Protein AF-A0A6I7R3W2-F1 (afdb_monomer_lite)

Structure (mmCIF, N/CA/C/O backbone):
data_AF-A0A6I7R3W2-F1
#
_entry.id   AF-A0A6I7R3W2-F1
#
loop_
_atom_site.group_PDB
_atom_site.id
_atom_site.type_symbol
_atom_site.label_atom_id
_atom_site.label_alt_id
_atom_site.label_comp_id
_atom_site.label_asym_id
_atom_site.label_entity_id
_atom_site.label_seq_id
_atom_site.pdbx_PDB_ins_code
_atom_site.Cartn_x
_atom_site.Cartn_y
_atom_site.Cartn_z
_atom_site.occupancy
_atom_site.B_iso_or_equiv
_atom_site.auth_seq_id
_atom_site.auth_comp_id
_atom_site.auth_asym_id
_atom_site.auth_atom_id
_atom_site.pdbx_PDB_model_num
ATOM 1 N N . LYS A 1 1 ? -16.904 1.662 0.506 1.00 57.66 1 LYS A N 1
ATOM 2 C CA . LYS A 1 1 ? -16.595 1.943 1.930 1.00 57.66 1 LYS A CA 1
ATOM 3 C C . LYS A 1 1 ? -15.091 1.801 2.093 1.00 57.66 1 LYS A C 1
ATOM 5 O O . LYS A 1 1 ? -14.605 0.721 1.804 1.00 57.66 1 LYS A O 1
ATOM 10 N N . VAL A 1 2 ? -14.379 2.868 2.454 1.00 73.31 2 VAL A N 1
ATOM 11 C CA . VAL A 1 2 ? -12.908 2.842 2.631 1.00 73.31 2 VAL A CA 1
ATOM 12 C C . VAL A 1 2 ? -12.508 2.634 4.096 1.00 73.31 2 VAL A C 1
ATOM 14 O O . VAL A 1 2 ? -11.419 2.153 4.373 1.00 73.31 2 VAL A O 1
ATOM 17 N N . LYS A 1 3 ? -13.407 2.935 5.044 1.00 86.19 3 LYS A N 1
ATOM 18 C CA . LYS A 1 3 ? -13.174 2.720 6.478 1.00 86.19 3 LYS A CA 1
ATOM 19 C C . LYS A 1 3 ? -13.416 1.260 6.888 1.00 86.19 3 LYS A C 1
ATOM 21 O O . LYS A 1 3 ? -14.326 0.637 6.328 1.00 86.19 3 LYS A O 1
ATOM 26 N N . PRO A 1 4 ? -12.696 0.753 7.905 1.00 89.81 4 PRO A N 1
ATOM 27 C CA . PRO A 1 4 ? -13.017 -0.522 8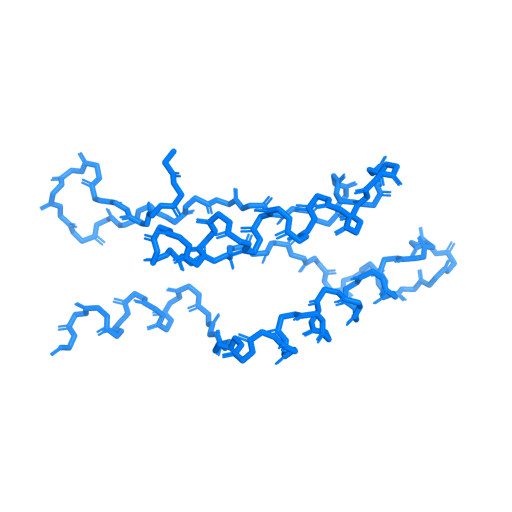.533 1.00 89.81 4 PRO A CA 1
ATOM 28 C C . PRO A 1 4 ? -14.434 -0.536 9.119 1.00 89.81 4 PRO A C 1
ATOM 30 O O . PRO A 1 4 ? -14.897 0.476 9.649 1.00 89.81 4 PRO A O 1
ATOM 33 N N . PHE A 1 5 ? -15.126 -1.673 9.052 1.00 91.31 5 PHE A N 1
ATOM 34 C CA . PHE A 1 5 ? -16.495 -1.805 9.565 1.00 91.31 5 PHE A CA 1
ATOM 35 C C . PHE A 1 5 ? -16.779 -3.206 10.117 1.00 91.31 5 PHE A C 1
ATOM 37 O O . PHE A 1 5 ? -16.152 -4.173 9.695 1.00 91.31 5 PHE A O 1
ATOM 44 N N . ALA A 1 6 ? -17.737 -3.310 11.042 1.00 92.81 6 ALA A N 1
ATOM 45 C CA . ALA A 1 6 ? -18.197 -4.573 11.621 1.00 92.81 6 ALA A CA 1
ATOM 46 C C . ALA A 1 6 ? -19.554 -4.952 10.998 1.00 92.81 6 ALA A C 1
ATOM 48 O O . ALA A 1 6 ? -20.563 -4.347 11.358 1.00 92.81 6 ALA A O 1
ATOM 49 N N . PRO A 1 7 ? -19.624 -5.885 10.030 1.00 94.19 7 PRO A N 1
ATOM 50 C CA . PRO A 1 7 ? -20.889 -6.237 9.382 1.00 94.19 7 PRO A CA 1
ATOM 51 C C . PRO A 1 7 ? -21.900 -6.893 10.333 1.00 94.19 7 PRO A C 1
ATOM 53 O O . PRO A 1 7 ? -23.098 -6.777 10.094 1.00 94.19 7 PRO A O 1
ATOM 56 N N . PHE A 1 8 ? -21.431 -7.545 11.400 1.00 94.88 8 PHE A N 1
ATOM 57 C CA . PHE A 1 8 ? -22.268 -8.247 12.379 1.00 94.88 8 PHE A CA 1
ATOM 58 C C . PHE A 1 8 ? -22.330 -7.539 13.740 1.00 94.88 8 PHE A C 1
ATOM 60 O O . PHE A 1 8 ? -22.909 -8.074 14.679 1.00 94.88 8 PHE A O 1
ATOM 67 N N . ASN A 1 9 ? -21.756 -6.332 13.847 1.00 89.69 9 ASN A N 1
ATOM 68 C CA . ASN A 1 9 ? -21.598 -5.595 15.108 1.00 89.69 9 ASN A CA 1
ATOM 69 C C . ASN A 1 9 ? -20.886 -6.398 16.217 1.00 89.69 9 ASN A C 1
ATOM 71 O O . ASN A 1 9 ? -21.150 -6.190 17.399 1.00 89.69 9 ASN A O 1
ATOM 75 N N . ASP A 1 10 ? -19.981 -7.299 15.841 1.00 92.31 10 ASP A N 1
ATOM 76 C CA . ASP A 1 10 ? -19.153 -8.096 16.741 1.00 92.31 10 ASP A CA 1
ATOM 77 C C . ASP A 1 10 ? -17.653 -7.837 16.483 1.00 92.31 10 ASP A C 1
ATOM 79 O O . ASP A 1 10 ? -17.258 -6.857 15.841 1.00 92.31 10 ASP A O 1
ATOM 83 N N . ASN A 1 11 ? -16.805 -8.734 16.985 1.00 91.62 11 ASN A N 1
ATOM 84 C CA . ASN A 1 11 ? -15.354 -8.665 16.841 1.00 91.62 11 ASN A CA 1
ATOM 85 C C . ASN A 1 11 ? -14.851 -8.960 15.415 1.00 91.62 11 ASN A C 1
ATOM 87 O O . ASN A 1 11 ? -13.642 -8.881 15.183 1.00 91.62 11 ASN A O 1
ATOM 91 N N . PHE A 1 12 ? -15.725 -9.291 14.457 1.00 93.69 12 PHE A N 1
ATOM 92 C CA . PHE A 1 12 ? -15.359 -9.489 13.059 1.00 93.69 12 PHE A CA 1
ATOM 93 C C . PHE A 1 12 ? -15.297 -8.141 12.327 1.00 93.69 12 PHE A C 1
ATOM 95 O O . PHE A 1 12 ? -16.313 -7.554 11.950 1.00 93.69 12 PHE A O 1
ATOM 102 N N . ILE A 1 13 ? -14.079 -7.642 12.098 1.00 92.69 13 ILE A N 1
ATOM 103 C CA . ILE A 1 13 ? -13.840 -6.370 11.406 1.00 92.69 13 ILE A CA 1
ATOM 104 C C . ILE A 1 13 ? -13.397 -6.617 9.965 1.00 92.69 13 ILE A C 1
ATOM 106 O O . ILE A 1 13 ? -12.430 -7.329 9.702 1.00 92.69 13 ILE A O 1
ATOM 110 N N . VAL A 1 14 ? -14.068 -5.956 9.025 1.00 92.94 14 VAL A N 1
ATOM 111 C CA . VAL A 1 14 ? -13.679 -5.918 7.616 1.00 92.94 14 VAL A CA 1
ATOM 112 C C . VAL A 1 14 ? -12.785 -4.711 7.373 1.00 92.94 14 VAL A C 1
ATOM 114 O O . VAL A 1 14 ? -13.201 -3.574 7.600 1.00 92.94 14 VAL A O 1
ATOM 117 N N . TYR A 1 15 ? -11.590 -4.963 6.843 1.00 92.81 15 TYR A N 1
ATOM 118 C CA . TYR A 1 15 ? -10.672 -3.950 6.326 1.00 92.81 15 TYR A CA 1
ATOM 119 C C . TYR A 1 15 ? -10.714 -3.981 4.790 1.00 92.81 15 TYR A C 1
ATOM 121 O O . TYR A 1 15 ? -10.251 -4.956 4.195 1.00 92.81 15 TYR A O 1
ATOM 129 N N . PRO A 1 1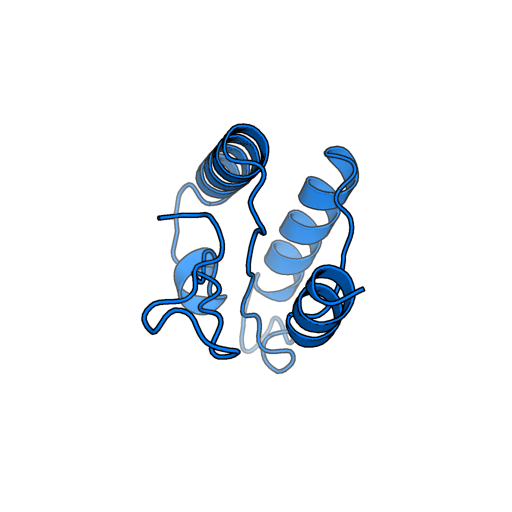6 ? -11.294 -2.965 4.124 1.00 91.31 16 PRO A N 1
ATOM 130 C CA . PRO A 1 16 ? -11.362 -2.936 2.665 1.00 91.31 16 PRO A CA 1
ATOM 131 C C . PRO A 1 16 ? -9.962 -2.929 2.031 1.00 91.31 16 PRO A C 1
ATOM 133 O O . PRO A 1 16 ? -9.155 -2.047 2.317 1.00 91.31 16 PRO A O 1
ATOM 136 N N . MET A 1 17 ? -9.677 -3.898 1.155 1.00 87.06 17 MET A N 1
ATOM 137 C CA . MET A 1 17 ? -8.425 -3.940 0.392 1.00 87.06 17 MET A CA 1
ATOM 138 C C . MET A 1 17 ? -8.403 -2.824 -0.660 1.00 87.06 17 MET A C 1
ATOM 140 O O . MET A 1 17 ? -9.378 -2.664 -1.394 1.00 87.06 17 MET A O 1
ATOM 144 N N . ALA A 1 18 ? -7.299 -2.075 -0.749 1.00 87.75 18 ALA A N 1
ATOM 145 C CA . ALA A 1 18 ? -7.171 -0.949 -1.677 1.00 87.75 18 ALA A CA 1
ATOM 146 C C . ALA A 1 18 ? -6.197 -1.223 -2.831 1.00 87.75 18 ALA A C 1
ATOM 148 O O . ALA A 1 18 ? -6.460 -0.825 -3.964 1.00 87.75 18 ALA A O 1
ATOM 149 N N . ILE A 1 19 ? -5.078 -1.900 -2.558 1.00 93.00 19 ILE A N 1
ATOM 150 C CA . ILE A 1 19 ? -4.033 -2.172 -3.552 1.00 93.00 19 ILE A CA 1
ATOM 151 C C . ILE A 1 19 ? -3.661 -3.652 -3.502 1.00 93.00 19 ILE A C 1
ATOM 153 O O . ILE A 1 19 ? -3.369 -4.181 -2.433 1.00 93.00 19 ILE A O 1
ATOM 157 N N . MET A 1 20 ? -3.631 -4.296 -4.669 1.00 93.94 20 MET A N 1
ATOM 158 C CA . MET A 1 20 ? -3.058 -5.626 -4.877 1.00 93.94 20 MET A CA 1
ATOM 159 C C . MET A 1 20 ? -1.957 -5.518 -5.933 1.00 93.94 20 MET A C 1
ATOM 161 O O . MET A 1 20 ? -2.171 -4.888 -6.972 1.00 93.94 20 MET A O 1
ATOM 165 N N . ASP A 1 21 ? -0.796 -6.106 -5.657 1.00 92.88 21 ASP A N 1
ATOM 166 C CA . ASP A 1 21 ? 0.417 -6.018 -6.481 1.00 92.88 21 ASP A CA 1
ATOM 167 C C . ASP A 1 21 ? 0.187 -6.177 -7.996 1.00 92.88 21 ASP A C 1
ATOM 169 O O . ASP A 1 21 ? 0.462 -5.256 -8.766 1.00 92.88 21 ASP A O 1
ATOM 173 N N . SER A 1 22 ? -0.385 -7.296 -8.433 1.00 91.75 22 SER A N 1
ATOM 174 C CA . SER A 1 22 ? -0.628 -7.606 -9.847 1.00 91.75 22 SER A CA 1
ATOM 175 C C . SER A 1 22 ? -1.548 -6.591 -10.536 1.00 91.75 22 SER A C 1
ATOM 177 O O . SER A 1 22 ? -1.257 -6.135 -11.645 1.00 91.75 22 SER A O 1
ATOM 179 N N . CYS A 1 23 ? -2.619 -6.163 -9.862 1.00 93.06 23 CYS A N 1
ATOM 180 C CA . CYS A 1 23 ? -3.519 -5.124 -10.366 1.00 93.06 23 CYS A CA 1
ATOM 181 C C . CYS A 1 23 ? -2.828 -3.762 -10.467 1.00 93.06 23 CYS A C 1
ATOM 183 O O . CYS A 1 23 ? -3.037 -3.028 -11.432 1.00 93.06 23 CYS A O 1
ATOM 185 N N . TYR A 1 24 ? -1.998 -3.419 -9.481 1.00 95.25 24 TYR A N 1
ATOM 186 C CA . TYR A 1 24 ? -1.296 -2.142 -9.443 1.00 95.25 24 TYR A CA 1
ATOM 187 C C . TYR A 1 24 ? -0.237 -2.033 -10.544 1.00 95.25 24 TYR A C 1
ATOM 189 O O . TYR A 1 24 ? -0.078 -0.975 -11.155 1.00 95.25 24 TYR A O 1
ATOM 197 N N . ILE A 1 25 ? 0.464 -3.129 -10.840 1.00 94.50 25 ILE A N 1
ATOM 198 C CA . ILE A 1 25 ? 1.497 -3.151 -11.881 1.00 94.50 25 ILE A CA 1
ATOM 199 C C . ILE A 1 25 ? 0.912 -2.973 -13.280 1.00 94.50 25 ILE A C 1
ATOM 201 O O . ILE A 1 25 ? 1.500 -2.252 -14.087 1.00 94.50 25 ILE A O 1
ATOM 205 N N . GLY A 1 26 ? -0.259 -3.554 -13.551 1.00 92.50 26 GLY A N 1
ATOM 206 C CA . GLY A 1 26 ? -0.955 -3.397 -14.831 1.00 92.50 26 GLY A CA 1
ATOM 207 C C . GLY A 1 26 ? -1.557 -2.005 -15.070 1.00 92.50 26 GLY A C 1
ATOM 208 O O . GLY A 1 26 ? -2.020 -1.713 -16.174 1.00 92.50 26 GLY A O 1
ATOM 209 N N . LEU A 1 27 ? -1.570 -1.129 -14.062 1.00 94.56 27 LEU A N 1
ATOM 210 C CA . LEU A 1 27 ? -2.235 0.165 -14.141 1.00 94.56 27 LEU A CA 1
ATOM 211 C C . LEU A 1 27 ? -1.338 1.228 -14.799 1.00 94.56 27 LEU A C 1
ATOM 213 O O . LEU A 1 27 ? -0.311 1.625 -14.249 1.00 94.56 27 LEU A O 1
ATOM 217 N N . LYS A 1 28 ? -1.770 1.758 -15.954 1.00 91.56 28 LYS A N 1
ATOM 218 C CA . LYS A 1 28 ? -1.039 2.804 -16.704 1.00 91.56 28 LYS A CA 1
ATOM 219 C C . LYS A 1 28 ? -0.740 4.046 -15.857 1.00 91.56 28 LYS A C 1
ATOM 221 O O . LYS A 1 28 ? 0.363 4.572 -15.877 1.00 91.56 28 LYS A O 1
ATOM 226 N N . GLU A 1 29 ? -1.720 4.476 -15.069 1.00 94.06 29 GLU A N 1
ATOM 227 C CA . GLU A 1 29 ? -1.710 5.744 -14.328 1.00 94.06 29 GLU A CA 1
ATOM 228 C C . GLU A 1 29 ? -1.517 5.527 -12.821 1.00 94.06 29 GLU A C 1
ATOM 230 O O . GLU A 1 29 ? -2.089 6.231 -11.986 1.00 94.06 29 GLU A O 1
ATOM 235 N N . ARG A 1 30 ? -0.715 4.518 -12.460 1.00 93.69 30 ARG A N 1
ATOM 236 C CA . ARG A 1 30 ? -0.601 4.021 -11.082 1.00 93.69 30 ARG A CA 1
ATOM 237 C C . ARG A 1 30 ? -0.211 5.076 -10.049 1.00 93.69 30 ARG A C 1
ATOM 239 O O . ARG A 1 30 ? -0.769 5.071 -8.961 1.00 93.69 30 ARG A O 1
ATOM 246 N N . LYS A 1 31 ? 0.673 6.023 -10.393 1.00 93.38 31 LYS A N 1
ATOM 247 C CA . LYS A 1 31 ? 1.082 7.101 -9.471 1.00 93.38 31 LYS A CA 1
ATOM 248 C C . LYS A 1 31 ? -0.086 8.018 -9.116 1.00 93.38 31 LYS A C 1
ATOM 250 O O . LYS A 1 31 ? -0.319 8.288 -7.946 1.00 93.38 31 LYS A O 1
ATOM 255 N N . ARG A 1 32 ? -0.854 8.451 -10.118 1.00 96.12 32 ARG A N 1
ATOM 256 C CA . ARG A 1 32 ? -2.051 9.272 -9.904 1.00 96.12 32 ARG A CA 1
ATOM 257 C C . ARG A 1 32 ? -3.119 8.501 -9.128 1.00 96.12 32 ARG A C 1
ATOM 259 O O . ARG A 1 32 ? -3.725 9.053 -8.221 1.00 96.12 32 ARG A O 1
ATOM 266 N N . ALA A 1 33 ? -3.309 7.219 -9.439 1.00 95.12 33 ALA A N 1
ATOM 267 C CA . ALA A 1 33 ? -4.233 6.370 -8.694 1.00 95.12 33 ALA A CA 1
ATOM 268 C C . ALA A 1 33 ? -3.818 6.195 -7.222 1.00 95.12 33 ALA A C 1
ATOM 270 O O . ALA A 1 33 ? -4.674 6.271 -6.346 1.00 95.12 33 ALA A O 1
ATOM 271 N N . LEU A 1 34 ? -2.522 6.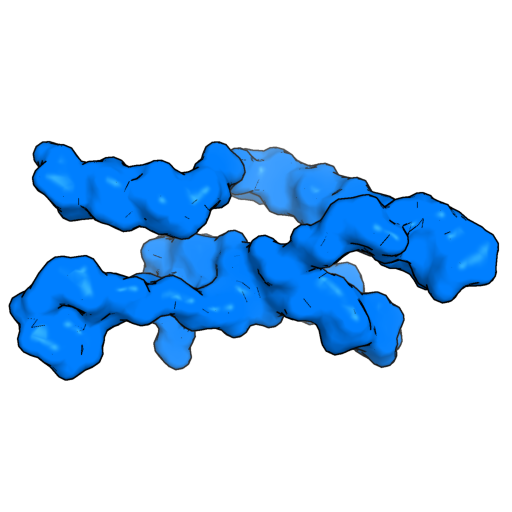018 -6.943 1.00 96.44 34 LEU A N 1
ATOM 272 C CA . LEU A 1 34 ? -1.989 5.951 -5.582 1.00 96.44 34 LEU A CA 1
ATOM 273 C C . LEU A 1 34 ? -2.260 7.246 -4.810 1.00 96.44 34 LEU A C 1
ATOM 275 O O . LEU A 1 34 ? -2.764 7.178 -3.694 1.00 96.44 34 LEU A O 1
ATOM 279 N N . ILE A 1 35 ? -1.970 8.406 -5.407 1.00 97.31 35 ILE A N 1
ATOM 280 C CA . ILE A 1 35 ? -2.222 9.711 -4.776 1.00 97.31 35 ILE A CA 1
ATOM 281 C C . ILE A 1 35 ? -3.711 9.858 -4.446 1.00 97.31 35 ILE A C 1
ATOM 283 O O . ILE A 1 35 ? -4.050 10.118 -3.296 1.00 97.31 35 ILE A O 1
ATOM 287 N N . ASN A 1 36 ? -4.599 9.575 -5.403 1.00 95.50 36 ASN A N 1
ATOM 288 C CA . ASN A 1 36 ? -6.044 9.638 -5.175 1.00 95.50 36 ASN A CA 1
ATOM 289 C C . ASN A 1 36 ? -6.499 8.700 -4.041 1.00 95.50 36 ASN A C 1
ATOM 291 O O . ASN A 1 36 ? -7.358 9.064 -3.241 1.00 95.50 36 ASN A O 1
ATOM 295 N N . LEU A 1 37 ? -5.935 7.487 -3.959 1.00 95.19 37 LEU A N 1
ATOM 296 C CA . LEU A 1 37 ? -6.243 6.540 -2.884 1.00 95.19 37 LEU A CA 1
ATOM 297 C C . LEU A 1 37 ? -5.756 7.042 -1.521 1.00 95.19 37 LEU A C 1
ATOM 299 O O . LEU A 1 37 ? -6.480 6.897 -0.535 1.00 95.19 37 LEU A O 1
ATOM 303 N N . ILE A 1 38 ? -4.560 7.629 -1.453 1.00 96.38 38 ILE A N 1
ATOM 304 C CA . ILE A 1 38 ? -4.017 8.222 -0.224 1.00 96.38 38 ILE A CA 1
ATOM 305 C C . ILE A 1 38 ? -4.903 9.387 0.227 1.00 96.38 38 ILE A C 1
ATOM 307 O O . ILE A 1 38 ? -5.330 9.413 1.380 1.00 96.38 38 ILE A O 1
ATOM 311 N N . GLU A 1 39 ? -5.247 10.304 -0.675 1.00 95.94 39 GLU A N 1
ATOM 312 C CA . GLU A 1 39 ? -6.104 11.455 -0.375 1.00 95.94 39 GLU A CA 1
ATOM 313 C C . GLU A 1 39 ? -7.497 11.029 0.103 1.00 95.94 39 GLU A C 1
ATOM 315 O O . GLU A 1 39 ? -7.985 11.530 1.117 1.00 95.94 39 GLU A O 1
ATOM 320 N N . GLU A 1 40 ? -8.120 10.053 -0.563 1.00 94.75 40 GLU A N 1
ATOM 321 C CA . GLU A 1 40 ? -9.418 9.520 -0.145 1.00 94.75 40 GLU A CA 1
ATOM 322 C C . GLU A 1 40 ? -9.317 8.799 1.209 1.00 94.75 40 GLU A C 1
ATOM 324 O O . GLU A 1 40 ? -10.213 8.920 2.047 1.00 94.75 40 GLU A O 1
ATOM 329 N N . THR A 1 41 ? -8.212 8.095 1.470 1.00 94.31 41 THR A N 1
ATOM 330 C CA . THR A 1 41 ? -7.959 7.451 2.767 1.00 94.31 41 THR A CA 1
ATOM 331 C C . THR A 1 41 ? -7.861 8.490 3.884 1.00 94.31 41 THR A C 1
ATOM 333 O O . THR A 1 41 ? -8.537 8.348 4.906 1.00 94.31 41 THR A O 1
ATOM 336 N N . ILE A 1 42 ? -7.091 9.563 3.671 1.00 94.69 42 ILE A N 1
ATOM 337 C CA . ILE A 1 42 ? -6.928 10.674 4.621 1.00 94.69 42 ILE A CA 1
ATOM 338 C C . ILE A 1 42 ? -8.272 11.357 4.874 1.00 94.69 42 ILE A C 1
ATOM 340 O O . ILE A 1 42 ? -8.699 11.478 6.022 1.00 94.69 42 ILE A O 1
ATOM 344 N N . LYS A 1 43 ? -8.985 11.737 3.807 1.00 95.00 43 LYS A N 1
ATOM 345 C CA . LYS A 1 43 ? -10.307 12.378 3.881 1.00 95.00 43 LYS A CA 1
ATOM 346 C C . LYS A 1 43 ? -11.303 11.559 4.699 1.00 95.00 43 LYS A C 1
ATOM 348 O O . LYS A 1 43 ? -12.148 12.114 5.399 1.00 95.00 43 LYS A O 1
ATOM 353 N N . ASN A 1 44 ? -11.213 10.234 4.618 1.00 91.88 44 ASN A N 1
ATOM 354 C CA . ASN A 1 44 ? -12.094 9.334 5.342 1.00 91.88 44 ASN A CA 1
ATOM 355 C C . ASN A 1 44 ? -11.544 8.897 6.707 1.00 91.88 44 ASN A C 1
ATOM 357 O O . ASN A 1 44 ? -12.237 8.140 7.381 1.00 91.88 44 ASN A O 1
ATOM 361 N N . ASN A 1 45 ? -10.368 9.340 7.157 1.00 90.50 45 ASN A N 1
ATOM 362 C CA . ASN A 1 45 ? -9.714 8.790 8.353 1.00 90.50 45 ASN A CA 1
ATOM 363 C C . ASN A 1 45 ? -9.731 7.243 8.340 1.00 90.50 45 ASN A C 1
ATOM 365 O O . ASN A 1 45 ? -10.269 6.592 9.239 1.00 90.50 45 ASN A O 1
ATOM 369 N N . ALA A 1 46 ? -9.300 6.675 7.213 1.00 92.00 46 ALA A N 1
ATOM 370 C CA . ALA A 1 46 ? -9.345 5.249 6.915 1.00 92.00 46 ALA A CA 1
ATOM 371 C C . ALA A 1 46 ? -7.941 4.621 6.956 1.00 92.00 46 ALA A C 1
ATOM 373 O O . ALA A 1 46 ? -6.949 5.299 7.205 1.00 92.00 46 ALA A O 1
ATOM 374 N N . ILE A 1 47 ? -7.864 3.316 6.686 1.00 93.50 47 ILE A N 1
ATOM 375 C CA . ILE A 1 47 ? -6.603 2.574 6.582 1.00 93.50 47 ILE A CA 1
ATOM 376 C C . ILE A 1 47 ? -6.410 2.169 5.123 1.00 93.50 47 ILE A C 1
ATOM 378 O O . ILE A 1 47 ? -7.280 1.518 4.542 1.00 93.50 47 ILE A O 1
ATOM 382 N N . LEU A 1 48 ? -5.265 2.527 4.540 1.00 95.44 48 LEU A N 1
ATOM 383 C CA . LEU A 1 48 ? -4.877 2.065 3.211 1.00 95.44 48 LEU A CA 1
ATOM 384 C C . LEU A 1 48 ? -4.302 0.649 3.318 1.00 95.44 48 LEU A C 1
ATOM 386 O O . LEU A 1 48 ? -3.198 0.456 3.822 1.00 95.44 48 LEU A O 1
ATOM 390 N N . VAL A 1 49 ? -5.044 -0.344 2.833 1.00 95.62 49 VAL A N 1
ATOM 391 C CA . VAL A 1 49 ? -4.617 -1.748 2.876 1.00 95.62 49 VAL A CA 1
ATOM 392 C C . VAL A 1 49 ? -3.927 -2.135 1.573 1.00 95.62 49 VAL A C 1
ATOM 394 O O . VAL A 1 49 ? -4.533 -2.089 0.497 1.00 95.62 49 VAL A O 1
ATOM 397 N N . ILE A 1 50 ? -2.669 -2.558 1.689 1.00 95.06 50 ILE A N 1
ATOM 398 C CA . ILE A 1 50 ? -1.830 -3.006 0.578 1.00 95.06 50 ILE A CA 1
ATOM 399 C C . ILE A 1 50 ? -1.568 -4.502 0.745 1.00 95.06 50 ILE A C 1
ATOM 401 O O . ILE A 1 50 ? -0.982 -4.927 1.738 1.00 95.06 50 ILE A O 1
ATOM 405 N N . ASN A 1 51 ? -1.986 -5.290 -0.240 1.00 94.38 51 ASN A N 1
ATOM 406 C CA . ASN A 1 51 ? -1.635 -6.695 -0.361 1.00 94.38 51 ASN A CA 1
ATOM 407 C C . ASN A 1 51 ? -0.486 -6.845 -1.369 1.00 94.38 51 ASN A C 1
ATOM 409 O O . ASN A 1 51 ? -0.656 -6.549 -2.556 1.00 94.38 51 ASN A O 1
ATOM 413 N N . TRP A 1 52 ? 0.682 -7.277 -0.894 1.00 94.69 52 TRP A N 1
ATOM 414 C CA . TRP A 1 52 ? 1.892 -7.386 -1.708 1.00 94.69 52 TRP A CA 1
ATOM 415 C C . TRP A 1 52 ? 2.665 -8.663 -1.386 1.00 94.69 52 TRP A C 1
ATOM 417 O O . TRP A 1 52 ? 3.025 -8.895 -0.232 1.00 94.69 52 TRP A O 1
ATOM 427 N N . HIS A 1 53 ? 2.960 -9.478 -2.397 1.00 93.62 53 HIS A N 1
ATOM 428 C CA . HIS A 1 53 ? 3.700 -10.724 -2.202 1.00 93.62 53 HIS A CA 1
ATOM 429 C C . HIS A 1 53 ? 5.215 -10.486 -2.272 1.00 93.62 53 HIS A C 1
ATOM 431 O O . HIS A 1 53 ? 5.706 -9.816 -3.169 1.00 93.62 53 HIS A O 1
ATOM 437 N N . SER A 1 54 ? 6.001 -11.042 -1.349 1.00 87.75 54 SER A N 1
ATOM 438 C CA . SER A 1 54 ? 7.462 -10.835 -1.324 1.00 87.75 54 SER A CA 1
ATOM 439 C C . SER A 1 54 ? 8.232 -11.661 -2.364 1.00 87.75 54 SER A C 1
ATOM 441 O O . SER A 1 54 ? 9.387 -11.363 -2.666 1.00 87.75 54 SER A O 1
ATOM 443 N N . ASN A 1 55 ? 7.607 -12.685 -2.947 1.00 90.56 55 ASN A N 1
ATOM 444 C CA . ASN A 1 55 ? 8.206 -13.522 -3.990 1.00 90.56 55 ASN A CA 1
ATOM 445 C C . ASN A 1 55 ? 8.230 -12.849 -5.379 1.00 90.56 55 ASN A C 1
ATOM 447 O O . ASN A 1 55 ? 8.746 -13.443 -6.323 1.00 90.56 55 ASN A O 1
ATOM 451 N N . ASN A 1 56 ? 7.726 -11.615 -5.505 1.00 90.75 56 ASN A N 1
ATOM 452 C CA . ASN A 1 56 ? 7.682 -10.856 -6.758 1.00 90.75 56 ASN A CA 1
ATOM 453 C C . ASN A 1 56 ? 8.825 -9.829 -6.916 1.00 90.75 56 ASN A C 1
ATOM 455 O O . ASN A 1 56 ? 8.740 -8.912 -7.727 1.00 90.75 56 ASN A O 1
ATOM 459 N N . TYR A 1 57 ? 9.915 -9.948 -6.151 1.00 89.62 57 TYR A N 1
ATOM 460 C CA . TYR A 1 57 ? 11.001 -8.955 -6.178 1.00 89.62 57 TYR A CA 1
ATOM 461 C C . TYR A 1 57 ? 12.117 -9.215 -7.189 1.00 89.62 57 TYR A C 1
ATOM 463 O O . TYR A 1 57 ? 12.927 -8.315 -7.425 1.00 89.62 57 TYR A O 1
ATOM 471 N N . ASN A 1 58 ? 12.186 -10.404 -7.794 1.00 92.81 58 ASN A N 1
ATOM 472 C CA . ASN A 1 58 ? 13.166 -10.669 -8.842 1.00 92.81 58 ASN A CA 1
ATOM 473 C C . ASN A 1 58 ? 12.743 -9.958 -10.140 1.00 92.81 58 ASN A C 1
ATOM 475 O O . ASN A 1 58 ? 11.742 -10.355 -10.734 1.00 92.81 58 ASN A O 1
ATOM 479 N N . PRO A 1 59 ? 13.496 -8.961 -10.641 1.00 92.69 59 PRO A N 1
ATOM 480 C CA . PRO A 1 59 ? 13.106 -8.215 -11.836 1.00 92.69 59 PRO A CA 1
ATOM 481 C C . PRO A 1 59 ? 13.122 -9.054 -13.121 1.00 92.69 59 PRO A C 1
ATOM 483 O O . PRO A 1 59 ? 12.533 -8.626 -14.109 1.00 92.69 59 PRO A O 1
ATOM 486 N N . LYS A 1 60 ? 13.785 -10.222 -13.127 1.00 94.38 60 LYS A N 1
ATOM 487 C CA . LYS A 1 60 ? 13.745 -11.149 -14.270 1.00 94.38 60 LYS A CA 1
ATOM 488 C C . LYS A 1 60 ? 12.381 -11.824 -14.420 1.00 94.38 60 LYS A C 1
ATOM 490 O O . LYS A 1 60 ? 11.943 -12.030 -15.545 1.00 94.38 60 LYS A O 1
ATOM 495 N N . ASP A 1 61 ? 11.727 -12.122 -13.300 1.00 94.19 61 ASP A N 1
ATOM 496 C CA . ASP A 1 61 ? 10.432 -12.809 -13.268 1.00 94.19 61 ASP A CA 1
ATOM 497 C C . ASP A 1 61 ? 9.274 -11.797 -13.164 1.00 94.19 61 ASP A C 1
ATOM 499 O O . ASP A 1 61 ? 8.221 -11.969 -13.772 1.00 94.19 61 ASP A O 1
ATOM 503 N N . TYR A 1 62 ? 9.493 -10.704 -12.424 1.00 95.06 62 TYR A N 1
ATOM 504 C CA . TYR A 1 62 ? 8.497 -9.694 -12.062 1.00 95.06 62 TYR A CA 1
ATOM 505 C C . TYR A 1 62 ? 9.061 -8.273 -12.249 1.00 95.06 62 TYR A C 1
ATOM 507 O O . TYR A 1 62 ? 9.377 -7.568 -11.281 1.00 95.06 62 TYR A O 1
ATOM 515 N N . PRO A 1 63 ? 9.222 -7.817 -13.502 1.00 94.00 63 PRO A N 1
ATOM 516 C CA . PRO A 1 63 ? 9.802 -6.513 -13.794 1.00 94.00 63 PRO A CA 1
ATOM 517 C C . PRO A 1 63 ? 8.971 -5.375 -13.184 1.00 94.00 63 PRO A C 1
ATOM 519 O O . PRO A 1 63 ? 7.758 -5.290 -13.362 1.00 94.00 63 PRO A O 1
ATOM 522 N N . GLY A 1 64 ? 9.641 -4.479 -12.453 1.00 93.62 64 GLY A N 1
ATOM 523 C CA . GLY A 1 64 ? 9.045 -3.269 -11.877 1.00 93.62 64 GLY A CA 1
ATOM 524 C C . GLY A 1 64 ? 8.227 -3.455 -10.593 1.00 93.62 64 GLY A C 1
ATOM 525 O O . GLY A 1 64 ? 7.844 -2.449 -10.002 1.00 93.62 64 GLY A O 1
ATOM 526 N N . TYR A 1 65 ? 7.992 -4.686 -10.120 1.00 95.81 65 TYR A N 1
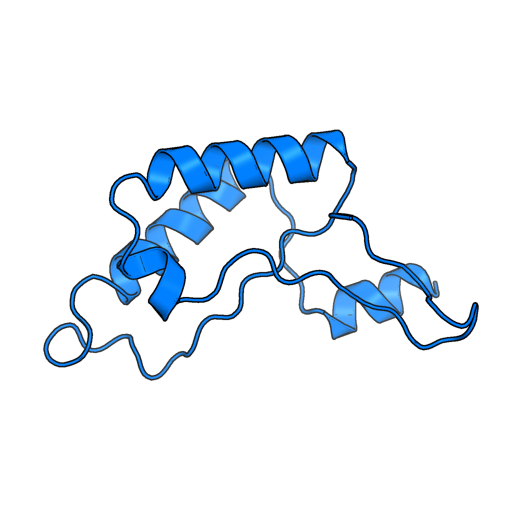ATOM 527 C CA . TYR A 1 65 ? 7.247 -4.942 -8.876 1.00 95.81 65 TYR A CA 1
ATOM 528 C C . TYR A 1 65 ? 7.958 -4.355 -7.654 1.00 95.81 65 TYR A C 1
ATOM 530 O O . TYR A 1 65 ? 7.392 -3.532 -6.937 1.00 95.81 65 TYR A O 1
ATOM 538 N N . ARG A 1 66 ? 9.233 -4.704 -7.458 1.00 94.88 66 ARG A N 1
ATOM 539 C CA . ARG A 1 66 ? 10.049 -4.154 -6.366 1.00 94.88 66 ARG A CA 1
ATOM 540 C C . ARG A 1 66 ? 10.056 -2.623 -6.364 1.00 94.88 66 ARG A C 1
ATOM 542 O O . ARG A 1 66 ? 9.856 -2.008 -5.321 1.00 94.88 66 ARG A O 1
ATOM 549 N N . ASP A 1 67 ? 10.276 -2.012 -7.524 1.00 94.94 67 ASP A N 1
ATOM 550 C CA . ASP A 1 67 ? 10.409 -0.558 -7.629 1.00 94.94 67 ASP A CA 1
ATOM 551 C C . ASP A 1 67 ? 9.060 0.139 -7.383 1.00 94.94 67 ASP A C 1
ATOM 553 O O . ASP A 1 67 ? 9.007 1.158 -6.700 1.00 94.94 67 ASP A O 1
ATOM 557 N N . ALA A 1 68 ? 7.952 -0.453 -7.843 1.00 95.50 68 ALA A N 1
ATOM 558 C CA . ALA A 1 68 ? 6.606 0.025 -7.541 1.00 95.50 68 ALA A CA 1
ATOM 559 C C . ALA A 1 68 ? 6.278 -0.056 -6.043 1.00 95.50 68 ALA A C 1
ATOM 561 O O . ALA A 1 68 ? 5.691 0.882 -5.505 1.00 95.50 68 ALA A O 1
ATOM 562 N N . TYR A 1 69 ? 6.676 -1.136 -5.364 1.00 96.12 69 TYR A N 1
ATOM 563 C CA . TYR A 1 69 ? 6.514 -1.256 -3.915 1.00 96.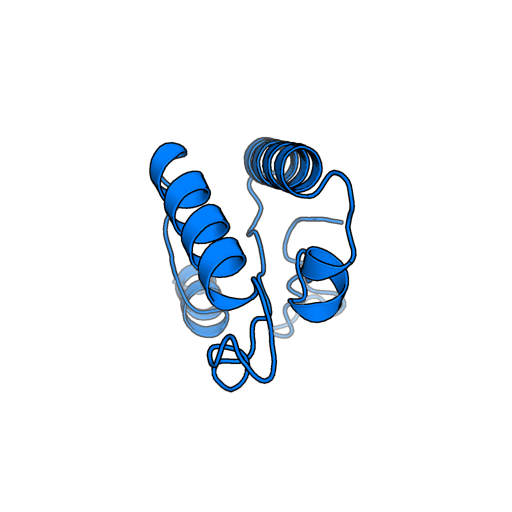12 69 TYR A CA 1
ATOM 564 C C . TYR A 1 69 ? 7.313 -0.179 -3.171 1.00 96.12 69 TYR A C 1
ATOM 566 O O . TYR A 1 69 ? 6.768 0.513 -2.313 1.00 96.12 69 TYR A O 1
ATOM 574 N N . ILE A 1 70 ? 8.578 0.035 -3.553 1.00 96.12 70 ILE A N 1
ATOM 575 C CA . ILE A 1 70 ? 9.420 1.102 -2.989 1.00 96.12 70 ILE A CA 1
ATOM 576 C C . ILE A 1 70 ? 8.773 2.480 -3.194 1.00 96.12 70 ILE A C 1
ATOM 578 O O . ILE A 1 70 ? 8.739 3.277 -2.255 1.00 96.12 70 ILE A O 1
ATOM 582 N N . ASP A 1 71 ? 8.241 2.760 -4.385 1.00 96.81 71 ASP A N 1
ATOM 583 C CA . ASP A 1 71 ? 7.555 4.020 -4.694 1.00 96.81 71 ASP A CA 1
ATOM 584 C C . ASP A 1 71 ? 6.298 4.218 -3.834 1.00 96.81 71 ASP A C 1
ATOM 586 O O . ASP A 1 71 ? 6.072 5.326 -3.339 1.00 96.81 71 ASP A O 1
ATOM 590 N N . ILE A 1 72 ? 5.502 3.164 -3.609 1.00 97.00 72 ILE A N 1
ATOM 591 C CA . ILE A 1 72 ? 4.341 3.220 -2.708 1.00 97.00 72 ILE A CA 1
ATOM 592 C C . ILE A 1 72 ? 4.793 3.604 -1.299 1.00 97.00 72 ILE A C 1
ATOM 594 O O . ILE A 1 72 ? 4.286 4.573 -0.740 1.00 97.00 72 ILE A O 1
ATOM 598 N N . ILE A 1 73 ? 5.774 2.888 -0.742 1.00 97.31 73 ILE A N 1
ATOM 599 C CA . ILE A 1 73 ? 6.249 3.125 0.627 1.00 97.31 73 ILE A CA 1
ATOM 600 C C . ILE A 1 73 ? 6.813 4.539 0.781 1.00 97.31 73 ILE A C 1
ATOM 602 O O . ILE A 1 73 ? 6.441 5.244 1.717 1.00 97.31 73 ILE A O 1
ATOM 606 N N . LYS A 1 74 ? 7.658 4.992 -0.153 1.00 98.31 74 LYS A N 1
ATOM 607 C CA . LYS A 1 74 ? 8.212 6.355 -0.137 1.00 98.31 74 LYS A CA 1
ATOM 608 C C . LYS A 1 74 ? 7.124 7.422 -0.192 1.00 98.31 74 LYS A C 1
ATOM 610 O O . LYS A 1 74 ? 7.212 8.410 0.530 1.00 98.31 74 LYS A O 1
ATOM 615 N N . THR A 1 75 ? 6.102 7.207 -1.019 1.00 98.19 75 THR A N 1
ATOM 616 C CA . THR A 1 75 ? 4.962 8.122 -1.118 1.00 98.19 75 THR A CA 1
ATOM 617 C C . THR A 1 75 ? 4.177 8.135 0.193 1.00 98.19 75 THR A C 1
ATOM 619 O O . THR A 1 75 ? 3.927 9.195 0.741 1.00 98.19 75 THR A O 1
ATOM 622 N N . CYS A 1 76 ? 3.855 6.981 0.777 1.00 97.50 76 CYS A N 1
ATOM 623 C CA . CYS A 1 76 ? 3.182 6.931 2.078 1.00 97.50 76 CYS A CA 1
ATOM 624 C C . CYS A 1 76 ? 3.990 7.651 3.178 1.00 97.50 76 CYS A C 1
ATOM 626 O O . CYS A 1 76 ? 3.420 8.411 3.960 1.00 97.50 76 CYS A O 1
ATOM 628 N N . ILE A 1 77 ? 5.320 7.492 3.201 1.00 98.25 77 ILE A N 1
ATOM 629 C CA . ILE A 1 77 ? 6.203 8.213 4.134 1.00 98.25 77 ILE A CA 1
ATOM 630 C C . ILE A 1 77 ? 6.120 9.731 3.927 1.00 98.25 77 ILE A C 1
ATOM 632 O O . ILE A 1 77 ? 6.039 10.461 4.912 1.00 98.25 77 ILE A O 1
ATOM 636 N N . SER A 1 78 ? 6.086 10.230 2.685 1.00 98.12 78 SER A N 1
ATOM 637 C CA . SER A 1 78 ? 5.977 11.679 2.437 1.00 98.12 78 SER A CA 1
ATOM 638 C C . SER A 1 78 ? 4.649 12.282 2.910 1.00 98.12 78 SER A C 1
ATOM 640 O O . SER A 1 78 ? 4.563 13.492 3.089 1.00 98.12 78 SER A O 1
ATOM 642 N N . TYR A 1 79 ? 3.628 11.450 3.134 1.00 97.81 79 TYR A N 1
ATOM 643 C CA . TYR A 1 79 ? 2.348 11.828 3.744 1.00 97.81 79 TYR A CA 1
ATOM 644 C C . TYR A 1 79 ? 2.300 11.555 5.261 1.00 97.81 79 TYR A C 1
ATOM 646 O O . TYR A 1 79 ? 1.227 11.614 5.856 1.00 97.81 79 TYR A O 1
ATOM 654 N N . ASN A 1 80 ? 3.443 11.278 5.901 1.00 97.06 80 ASN A N 1
ATOM 655 C CA . ASN A 1 80 ? 3.558 10.939 7.326 1.00 97.06 80 ASN A CA 1
ATOM 656 C C . ASN A 1 80 ? 2.711 9.719 7.736 1.00 97.06 80 ASN A C 1
ATOM 658 O O . ASN A 1 80 ? 2.154 9.680 8.834 1.00 97.06 80 ASN A O 1
ATOM 662 N N . ALA A 1 81 ? 2.586 8.724 6.852 1.00 96.56 81 ALA A N 1
ATOM 663 C CA . ALA A 1 81 ? 1.827 7.516 7.153 1.00 96.56 81 ALA A CA 1
ATOM 664 C C . ALA A 1 81 ? 2.444 6.719 8.314 1.00 96.56 81 ALA A C 1
ATOM 666 O O . ALA A 1 81 ? 3.664 6.575 8.421 1.00 96.56 81 ALA A O 1
ATOM 667 N N . ILE A 1 82 ? 1.574 6.130 9.135 1.00 95.00 82 ILE A N 1
ATOM 668 C CA . ILE A 1 82 ? 1.933 5.122 10.134 1.00 95.00 82 ILE A CA 1
ATOM 669 C C . ILE A 1 82 ? 1.735 3.745 9.503 1.00 95.00 82 ILE A C 1
ATOM 671 O O . ILE A 1 82 ? 0.692 3.466 8.909 1.00 95.00 82 ILE A O 1
ATOM 675 N N . PHE A 1 83 ? 2.734 2.879 9.642 1.00 96.06 83 PHE A N 1
ATOM 676 C CA . PHE A 1 83 ? 2.699 1.525 9.104 1.00 96.06 83 PHE A CA 1
ATOM 677 C C . PHE A 1 83 ? 2.44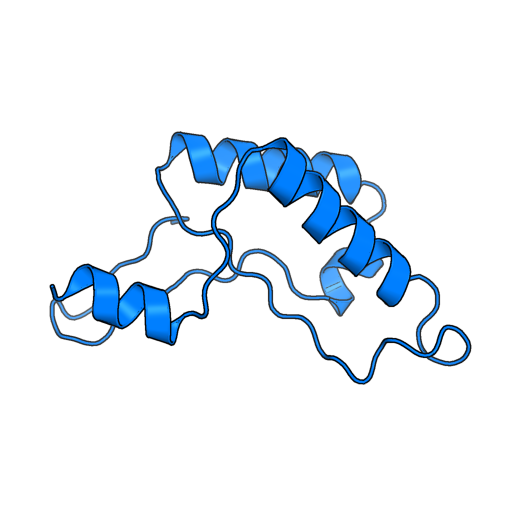2 0.527 10.224 1.00 96.06 83 PHE A C 1
ATOM 679 O O . PHE A 1 83 ? 3.145 0.523 11.231 1.00 96.06 83 PHE A O 1
ATOM 686 N N . ASN A 1 84 ? 1.461 -0.347 10.020 1.00 95.06 84 ASN A N 1
ATOM 687 C CA . ASN A 1 84 ? 1.186 -1.455 10.921 1.00 95.06 84 ASN A CA 1
ATOM 688 C C . ASN A 1 84 ? 0.606 -2.641 10.136 1.00 95.06 84 ASN A C 1
ATOM 690 O O . ASN A 1 84 ? 0.235 -2.528 8.965 1.00 95.06 84 ASN A O 1
ATOM 694 N N . THR A 1 85 ? 0.534 -3.795 10.786 1.00 94.19 85 THR A N 1
ATOM 695 C CA . THR A 1 85 ? -0.206 -4.956 10.291 1.00 94.19 85 THR A CA 1
ATOM 696 C C . THR A 1 85 ? -1.704 -4.775 10.542 1.00 94.19 85 THR A C 1
ATOM 698 O O . THR A 1 85 ? -2.110 -4.042 11.445 1.00 94.19 85 THR A O 1
ATOM 701 N N . LEU A 1 86 ? -2.547 -5.494 9.792 1.00 92.19 86 LEU A N 1
ATOM 702 C CA . LEU A 1 86 ? -3.991 -5.518 10.063 1.00 92.19 86 LEU A CA 1
ATOM 703 C C . LEU A 1 86 ? -4.302 -5.998 11.489 1.00 92.19 86 LEU A C 1
ATOM 705 O O . LEU A 1 86 ? -5.208 -5.469 12.123 1.00 92.19 86 LEU A O 1
ATOM 709 N N . ALA A 1 87 ? -3.522 -6.951 12.010 1.00 92.94 87 ALA A N 1
ATOM 710 C CA . ALA A 1 87 ? -3.644 -7.408 13.391 1.00 92.94 87 ALA A CA 1
ATOM 711 C C . ALA A 1 87 ? -3.296 -6.297 14.395 1.00 92.94 87 ALA A C 1
ATOM 713 O O . ALA A 1 87 ? -4.019 -6.109 15.367 1.00 92.94 87 ALA A O 1
ATOM 714 N N . GLY A 1 88 ? -2.241 -5.518 14.142 1.00 94.25 88 GLY A N 1
ATOM 715 C CA . GLY A 1 88 ? -1.881 -4.371 14.980 1.00 94.25 88 GLY A CA 1
ATOM 716 C C . GLY A 1 88 ? -3.007 -3.340 15.058 1.00 94.25 88 GLY A C 1
ATOM 717 O O . GLY A 1 88 ? -3.471 -3.022 16.150 1.00 94.25 88 GLY A O 1
ATOM 718 N N . PHE A 1 89 ? -3.544 -2.925 13.906 1.00 91.44 89 PHE A N 1
ATOM 719 C CA . PHE A 1 89 ? -4.695 -2.014 13.857 1.00 91.44 89 PHE A CA 1
ATOM 720 C C . PHE A 1 89 ? -5.965 -2.589 14.498 1.00 91.44 89 PHE A C 1
ATOM 722 O O . PHE A 1 89 ? -6.817 -1.839 14.972 1.00 91.44 89 PHE A O 1
ATOM 729 N N . TYR A 1 90 ? -6.137 -3.910 14.481 1.00 91.94 90 TYR A N 1
ATOM 730 C CA . TYR A 1 90 ? -7.260 -4.568 15.138 1.00 91.94 90 TYR A CA 1
ATOM 731 C C . TYR A 1 90 ? -7.169 -4.474 16.664 1.00 91.94 90 TYR A C 1
ATOM 733 O O . TYR A 1 90 ? -8.167 -4.162 17.313 1.00 91.94 90 TYR A O 1
ATOM 741 N N . TYR A 1 91 ? -5.984 -4.703 17.234 1.00 91.00 91 TYR A N 1
ATOM 742 C CA . TYR A 1 91 ? -5.784 -4.641 18.682 1.00 91.00 91 TYR A CA 1
ATOM 743 C C . TYR A 1 91 ? -5.740 -3.206 19.220 1.00 91.00 91 TYR A C 1
ATOM 745 O O . TYR A 1 91 ? -6.307 -2.957 20.278 1.00 91.00 91 TYR A O 1
ATOM 753 N N . GLU A 1 92 ? -5.168 -2.247 18.483 1.00 86.56 92 GLU A N 1
ATOM 754 C CA . GLU A 1 92 ? -5.187 -0.820 18.859 1.00 86.56 92 GLU A CA 1
ATOM 755 C C . GLU A 1 92 ? -6.608 -0.266 19.009 1.00 86.56 92 GLU A C 1
ATOM 757 O O . GLU A 1 92 ? -6.855 0.579 19.858 1.00 86.56 92 GLU A O 1
ATOM 762 N N . LYS A 1 93 ? -7.561 -0.755 18.208 1.00 70.81 93 LYS A N 1
ATOM 763 C CA . LYS A 1 93 ? -8.963 -0.322 18.280 1.00 70.81 93 LYS A CA 1
ATOM 764 C C . LYS A 1 93 ? -9.704 -0.870 19.511 1.00 70.81 93 LYS A C 1
ATOM 766 O O . LYS A 1 93 ? -10.784 -0.380 19.828 1.00 70.81 93 LYS A O 1
ATOM 771 N N . GLN A 1 94 ? -9.182 -1.921 20.142 1.00 60.09 94 GLN A N 1
ATOM 772 C CA . GLN A 1 94 ? -9.784 -2.537 21.330 1.00 60.09 94 GLN A CA 1
ATOM 773 C C . GLN A 1 94 ? -9.218 -1.996 22.651 1.00 60.09 94 GLN A C 1
ATOM 775 O O . GLN A 1 94 ? -9.783 -2.307 23.699 1.00 60.09 94 GLN A O 1
ATOM 780 N N . ALA A 1 95 ? -8.119 -1.236 22.600 1.00 53.00 95 ALA A N 1
ATOM 781 C CA . ALA A 1 95 ? -7.520 -0.548 23.745 1.00 53.00 95 ALA A CA 1
ATOM 782 C C . ALA A 1 95 ? -8.216 0.795 24.016 1.00 53.00 95 ALA A C 1
ATOM 784 O O . ALA A 1 95 ? -8.308 1.159 25.209 1.00 53.00 95 ALA A O 1
#

Foldseek 3Di:
DQAWDDPPPDLDIDHDADEELVVLVPDPPNVVSLVVNVVVCVVVVHDHHYHADPVQPDCVRHNCSVVVVVVSVVVCVVVVHDDDDPVVVSVVVVD

Radius of gyration: 14.6 Å; chains: 1; bounding box: 36×26×40 Å

Secondary structure (DSSP, 8-state):
--S-B-TTSSS--B--EEEEHHHHHT-TTHHHHHHHHHHHHHHTT---EEE--GGG--TTTSTTHHHHHHHHHHHHHHTTPPP--HHHHHHHTT-

pLDDT: mean 92.17, std 7.56, range [53.0, 98.31]

Sequence (95 aa):
KVKPFAPFNDNFIVYPMAIMDSCYIGLKERKRALINLIEETIKNNAILVINWHSNNYNPKDYPGYRDAYIDIIKTCISYNAIFNTLAGFYYEKQA